Protein AF-A0ABD0QX10-F1 (afdb_monomer_lite)

Radius of gyration: 16.77 Å; chains: 1; bounding box: 35×18×47 Å

Structure (mmCIF, N/CA/C/O backbone):
data_AF-A0ABD0QX10-F1
#
_entry.id   AF-A0ABD0QX10-F1
#
loop_
_atom_site.group_PDB
_atom_site.id
_atom_site.type_symbol
_atom_site.label_atom_id
_atom_site.label_alt_id
_atom_site.label_comp_id
_atom_site.label_asym_id
_atom_site.label_entity_id
_atom_site.label_seq_id
_atom_site.pdbx_PDB_ins_code
_atom_site.Cartn_x
_atom_site.Cartn_y
_atom_site.Cartn_z
_atom_site.occupancy
_atom_site.B_iso_or_equiv
_atom_site.auth_seq_id
_atom_site.auth_comp_id
_atom_site.auth_asym_id
_atom_site.auth_atom_id
_atom_site.pdbx_PDB_model_num
ATOM 1 N N . LYS A 1 1 ? -15.015 6.799 21.402 1.00 83.62 1 LYS A N 1
ATOM 2 C CA . LYS A 1 1 ? -13.588 7.199 21.250 1.00 83.62 1 LYS A CA 1
ATOM 3 C C . LYS A 1 1 ? -12.737 6.062 20.684 1.00 83.62 1 LYS A C 1
ATOM 5 O O . LYS A 1 1 ? -12.294 6.209 19.563 1.00 83.62 1 LYS A O 1
ATOM 10 N N . LEU A 1 2 ? -12.564 4.934 21.389 1.00 87.31 2 LEU A N 1
ATOM 11 C CA . LEU A 1 2 ? -11.810 3.766 20.883 1.00 87.31 2 LEU A CA 1
ATOM 12 C C . LEU A 1 2 ? -12.345 3.218 19.553 1.00 87.31 2 LEU A C 1
ATOM 14 O O . LEU A 1 2 ? -11.567 2.954 18.650 1.00 87.31 2 LEU A O 1
ATOM 18 N N . GLN A 1 3 ? -13.668 3.116 19.417 1.00 89.00 3 GLN A N 1
ATOM 19 C CA . GLN A 1 3 ? -14.288 2.650 18.178 1.00 89.00 3 GLN A CA 1
ATOM 20 C C . GLN A 1 3 ? -13.968 3.557 16.978 1.00 89.00 3 GLN A C 1
ATOM 22 O O . GLN A 1 3 ? -13.541 3.053 15.952 1.00 89.00 3 GLN A O 1
ATOM 27 N N . HIS A 1 4 ? -14.058 4.882 17.135 1.00 92.06 4 HIS A N 1
ATOM 28 C CA . HIS A 1 4 ? -13.683 5.825 16.074 1.00 92.06 4 HIS A CA 1
ATOM 29 C C . HIS A 1 4 ? -12.206 5.732 15.684 1.00 92.06 4 HIS A C 1
ATOM 31 O O . HIS A 1 4 ? -11.893 5.817 14.507 1.00 92.06 4 HIS A O 1
ATOM 37 N N . ILE A 1 5 ? -11.310 5.503 16.652 1.00 92.94 5 ILE A N 1
ATOM 38 C CA . ILE A 1 5 ? -9.884 5.285 16.362 1.00 92.94 5 ILE A CA 1
ATOM 39 C C . ILE A 1 5 ? -9.698 4.012 15.523 1.00 92.94 5 ILE A C 1
ATOM 41 O O . ILE A 1 5 ? -8.916 4.011 14.581 1.00 92.94 5 ILE A O 1
ATOM 45 N N . MET A 1 6 ? -10.428 2.935 15.832 1.00 94.88 6 MET A N 1
ATOM 46 C CA . MET A 1 6 ? -10.365 1.698 15.044 1.00 94.88 6 MET A CA 1
ATOM 47 C C . MET A 1 6 ? -10.978 1.845 13.650 1.00 94.88 6 MET A C 1
ATOM 49 O O . MET A 1 6 ? -10.444 1.290 12.693 1.00 94.88 6 MET A O 1
ATOM 53 N N . GLU A 1 7 ? -12.078 2.585 13.525 1.00 94.94 7 GLU A N 1
ATOM 54 C CA . GLU A 1 7 ? -12.698 2.907 12.236 1.00 94.94 7 GLU A CA 1
ATOM 55 C C . GLU A 1 7 ? -11.740 3.724 11.357 1.00 94.94 7 GLU A C 1
ATOM 57 O O . GLU A 1 7 ? -11.549 3.390 10.189 1.00 94.94 7 GLU A O 1
ATOM 62 N N . GLU A 1 8 ? -11.085 4.739 11.927 1.00 96.81 8 GLU A N 1
ATOM 63 C CA . GLU A 1 8 ? -10.083 5.560 11.240 1.00 96.81 8 GLU A CA 1
ATOM 64 C C . GLU A 1 8 ? -8.851 4.738 10.834 1.00 96.81 8 GLU A C 1
ATOM 66 O O . GLU A 1 8 ? -8.403 4.823 9.690 1.00 96.81 8 GLU A O 1
ATOM 71 N N . LEU A 1 9 ? -8.342 3.883 11.728 1.00 96.31 9 LEU A N 1
ATOM 72 C CA . LEU A 1 9 ? -7.220 2.990 11.432 1.00 96.31 9 LEU A CA 1
ATOM 73 C C . LEU A 1 9 ? -7.548 2.054 10.264 1.00 96.31 9 LEU A C 1
ATOM 75 O O . LEU A 1 9 ? -6.762 1.926 9.332 1.00 96.31 9 LEU A O 1
ATOM 79 N N . LEU A 1 10 ? -8.723 1.422 10.279 1.00 96.31 10 LEU A N 1
ATOM 80 C CA . LEU A 1 10 ? -9.122 0.536 9.191 1.00 96.31 10 LEU A CA 1
ATOM 81 C C . LEU A 1 10 ? -9.318 1.296 7.874 1.00 96.31 10 LEU A C 1
ATOM 83 O O . LEU A 1 10 ? -8.956 0.800 6.806 1.00 96.31 10 LEU A O 1
ATOM 87 N N . GLN A 1 11 ? -9.916 2.485 7.931 1.00 97.81 11 GLN A N 1
ATOM 88 C CA . GLN A 1 11 ? -10.156 3.289 6.739 1.00 97.81 11 GLN A CA 1
ATOM 89 C C . GLN A 1 11 ? -8.837 3.717 6.087 1.00 97.81 11 GLN A C 1
ATOM 91 O O . GLN A 1 11 ? -8.658 3.537 4.882 1.00 97.81 11 GLN A O 1
ATOM 96 N N . THR A 1 12 ? -7.897 4.211 6.889 1.00 98.25 12 THR A N 1
ATOM 97 C CA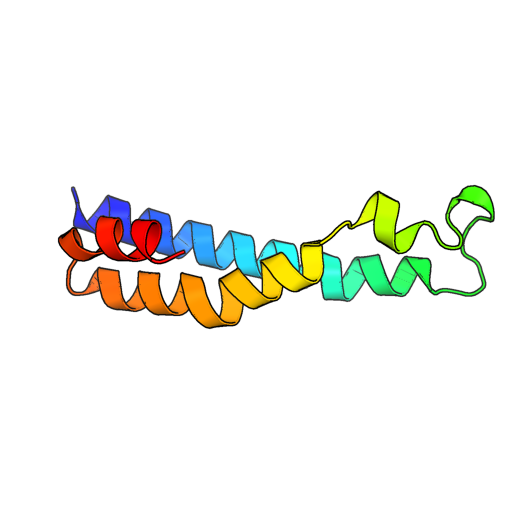 . THR A 1 12 ? -6.568 4.611 6.413 1.00 98.25 12 THR A CA 1
ATOM 98 C C . THR A 1 12 ? -5.745 3.416 5.927 1.00 98.25 12 THR A C 1
ATOM 100 O O . THR A 1 12 ? -5.058 3.533 4.916 1.00 98.25 12 THR A O 1
ATOM 103 N N . GLU A 1 13 ? -5.888 2.235 6.537 1.00 98.12 13 GLU A N 1
ATOM 104 C CA . GLU A 1 13 ? -5.273 0.998 6.038 1.00 98.12 13 GLU A CA 1
ATOM 105 C C . GLU A 1 13 ? -5.804 0.605 4.647 1.00 98.12 13 GLU A C 1
ATOM 107 O O . GLU A 1 13 ? -5.039 0.256 3.748 1.00 98.12 13 GLU A O 1
ATOM 112 N N . ARG A 1 14 ? -7.121 0.694 4.421 1.00 98.38 14 ARG A N 1
ATOM 113 C CA . ARG A 1 14 ? -7.722 0.408 3.103 1.00 98.38 14 ARG A CA 1
ATOM 114 C C . ARG A 1 14 ? -7.217 1.362 2.028 1.00 98.38 14 ARG A C 1
ATOM 116 O O . ARG A 1 14 ? -6.984 0.949 0.890 1.00 98.38 14 ARG A O 1
ATOM 123 N N . GLU A 1 15 ? -7.072 2.635 2.377 1.00 98.62 15 GLU A N 1
ATOM 124 C CA . GLU A 1 15 ? -6.505 3.651 1.491 1.00 98.62 15 GLU A CA 1
ATOM 125 C C . GLU A 1 15 ? -5.030 3.377 1.200 1.00 98.62 15 GLU A C 1
ATOM 127 O O . GLU A 1 15 ? -4.614 3.459 0.044 1.00 98.62 15 GLU A O 1
ATOM 132 N N . TYR A 1 16 ? -4.268 2.961 2.212 1.00 98.50 16 TYR A N 1
ATOM 133 C CA . TYR A 1 16 ? -2.872 2.570 2.068 1.00 98.50 16 TYR A CA 1
ATOM 134 C C . TYR A 1 16 ? -2.701 1.374 1.122 1.00 98.50 16 TYR A C 1
ATOM 136 O O . TYR A 1 16 ? -1.970 1.474 0.135 1.00 98.50 16 TYR A O 1
ATOM 144 N N . VAL A 1 17 ? -3.443 0.281 1.336 1.00 98.44 17 VAL A N 1
ATOM 145 C CA . VAL A 1 17 ? -3.431 -0.898 0.449 1.00 98.44 17 VAL A CA 1
ATOM 146 C C . VAL A 1 17 ? -3.805 -0.521 -0.983 1.00 98.44 17 VAL A C 1
ATOM 148 O O . VAL A 1 17 ? -3.156 -0.968 -1.931 1.00 98.44 17 VAL A O 1
ATOM 151 N N . ARG A 1 18 ? -4.815 0.341 -1.163 1.00 98.38 18 ARG A N 1
ATOM 152 C CA . ARG A 1 18 ? -5.216 0.830 -2.489 1.00 98.38 18 ARG A CA 1
ATOM 153 C C . ARG A 1 18 ? -4.105 1.639 -3.157 1.00 98.38 18 ARG A C 1
ATOM 155 O O . ARG A 1 18 ? -3.863 1.454 -4.346 1.00 98.38 18 ARG A O 1
ATOM 162 N N . ALA A 1 19 ? -3.434 2.519 -2.417 1.00 98.38 19 ALA A N 1
ATOM 163 C CA . ALA A 1 19 ? -2.329 3.315 -2.939 1.00 98.3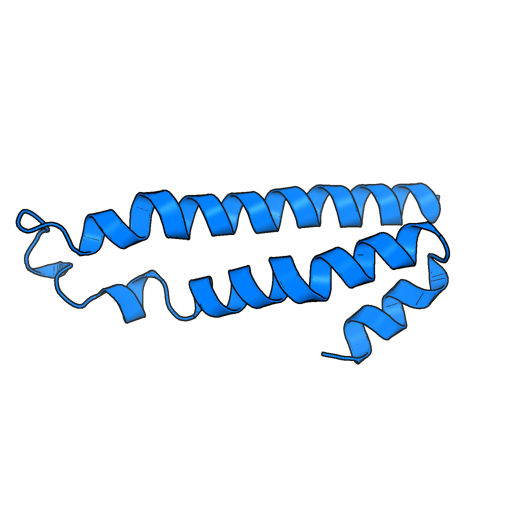8 19 ALA A CA 1
ATOM 164 C C . ALA A 1 19 ? -1.144 2.430 -3.356 1.00 98.38 19 ALA A C 1
ATOM 166 O O . ALA A 1 19 ? -0.592 2.614 -4.440 1.00 98.38 19 ALA A O 1
ATOM 167 N N . LEU A 1 20 ? -0.802 1.421 -2.549 1.00 98.38 20 LEU A N 1
ATOM 168 C CA . LEU A 1 20 ? 0.207 0.425 -2.910 1.00 98.38 20 LEU A CA 1
ATOM 169 C C . LEU A 1 20 ? -0.190 -0.348 -4.176 1.00 98.38 20 LEU A C 1
ATOM 171 O O . LEU A 1 20 ? 0.625 -0.498 -5.085 1.00 98.38 20 LEU A O 1
ATOM 175 N N . GLY A 1 21 ? -1.447 -0.796 -4.256 1.00 98.19 21 GLY A N 1
ATOM 176 C CA . GLY A 1 21 ? -2.002 -1.460 -5.436 1.00 98.19 21 GLY A CA 1
ATOM 177 C C . GLY A 1 21 ? -1.886 -0.598 -6.690 1.00 98.19 21 GLY A C 1
ATOM 178 O O . GLY A 1 21 ? -1.394 -1.075 -7.707 1.00 98.19 21 GLY A O 1
ATOM 179 N N . TYR A 1 22 ? -2.209 0.694 -6.591 1.00 98.19 22 TYR A N 1
ATOM 180 C CA . TYR A 1 22 ? -2.071 1.634 -7.702 1.00 98.19 22 TYR A CA 1
ATOM 181 C C . TYR A 1 22 ? -0.632 1.710 -8.222 1.00 98.19 22 TYR A C 1
ATOM 183 O O . TYR A 1 22 ? -0.423 1.692 -9.434 1.00 98.19 22 TYR A O 1
ATOM 191 N N . VAL A 1 23 ? 0.365 1.753 -7.331 1.00 97.19 23 VAL A N 1
ATOM 192 C CA . VAL A 1 23 ? 1.777 1.774 -7.743 1.00 97.19 23 VAL A CA 1
ATOM 193 C C . VAL A 1 23 ? 2.172 0.487 -8.460 1.00 97.19 23 VAL A C 1
ATOM 195 O O . VAL A 1 23 ? 2.766 0.541 -9.539 1.00 97.19 23 VAL A O 1
ATOM 198 N N . VAL A 1 24 ? 1.797 -0.660 -7.892 1.00 96.50 24 VAL A N 1
ATOM 199 C CA . VAL A 1 24 ? 2.083 -1.977 -8.473 1.00 96.50 24 VAL A CA 1
ATOM 200 C C . VAL A 1 24 ? 1.415 -2.151 -9.838 1.00 96.50 24 VAL A C 1
ATOM 202 O O . VAL A 1 24 ? 2.028 -2.684 -10.754 1.00 96.50 24 VAL A O 1
ATOM 205 N N . GLU A 1 25 ? 0.187 -1.669 -10.001 1.00 97.19 25 GLU A N 1
ATOM 206 C CA . GLU A 1 25 ? -0.604 -1.876 -11.217 1.00 97.19 25 GLU A CA 1
ATOM 207 C C . GLU A 1 25 ? -0.297 -0.859 -12.322 1.00 97.19 25 GLU A C 1
ATOM 209 O O . GLU A 1 25 ? -0.426 -1.194 -13.496 1.00 97.19 25 GLU A O 1
ATOM 214 N N . ASN A 1 26 ? 0.118 0.367 -11.974 1.00 97.00 26 ASN A N 1
ATOM 215 C CA . ASN A 1 26 ? 0.221 1.467 -12.942 1.00 97.00 26 ASN A CA 1
ATOM 216 C C . ASN A 1 26 ? 1.639 2.010 -13.148 1.00 97.00 26 ASN A C 1
ATOM 218 O O . ASN A 1 26 ? 1.880 2.633 -14.173 1.00 97.00 26 ASN A O 1
ATOM 222 N N . TYR A 1 27 ? 2.574 1.821 -12.211 1.00 96.31 27 TYR A N 1
ATOM 223 C CA . TYR A 1 27 ? 3.940 2.354 -12.350 1.00 96.31 27 TYR A CA 1
ATOM 224 C C . TYR A 1 27 ? 4.991 1.274 -12.561 1.00 96.31 27 TYR A C 1
ATOM 226 O O . TYR A 1 27 ? 5.952 1.495 -13.296 1.00 96.31 27 TYR A O 1
ATOM 234 N N . ILE A 1 28 ? 4.829 0.108 -11.935 1.00 95.31 28 ILE A N 1
ATOM 235 C CA . ILE A 1 28 ? 5.762 -1.001 -12.139 1.00 95.31 28 ILE A CA 1
ATOM 236 C C . ILE A 1 28 ? 5.804 -1.443 -13.615 1.00 95.31 28 ILE A C 1
ATOM 238 O O . ILE A 1 28 ? 6.915 -1.539 -14.146 1.00 95.31 28 ILE A O 1
ATOM 242 N N . PRO A 1 29 ? 4.666 -1.642 -14.316 1.00 95.62 29 PRO A N 1
ATOM 243 C CA . PRO A 1 29 ? 4.687 -2.039 -15.725 1.00 95.62 29 PRO A CA 1
ATOM 244 C C . PRO A 1 29 ? 5.345 -0.996 -16.635 1.00 95.62 29 PRO A C 1
ATOM 246 O O . PRO A 1 29 ? 5.941 -1.348 -17.651 1.00 95.62 29 PRO A O 1
ATOM 249 N N . GLU A 1 30 ? 5.306 0.286 -16.258 1.00 95.50 30 GLU A N 1
ATOM 250 C CA . GLU A 1 30 ? 5.909 1.361 -17.050 1.00 95.50 30 GLU A CA 1
ATOM 251 C C . GLU A 1 30 ? 7.442 1.265 -17.106 1.00 95.50 30 GLU A C 1
ATOM 253 O O . GLU A 1 30 ? 8.043 1.671 -18.100 1.00 95.50 30 GLU A O 1
ATOM 258 N N . LEU A 1 31 ? 8.090 0.667 -16.096 1.00 94.62 31 LEU A N 1
ATOM 259 C CA . LEU A 1 31 ? 9.536 0.401 -16.131 1.00 94.62 31 LEU A CA 1
ATOM 260 C C . LEU A 1 31 ? 9.925 -0.782 -17.026 1.00 94.62 31 LEU A C 1
ATOM 262 O O . LEU A 1 31 ? 11.106 -0.947 -17.336 1.00 94.62 31 LEU A O 1
ATOM 266 N N . GLU A 1 32 ? 8.965 -1.611 -17.430 1.00 89.25 32 GLU A N 1
ATOM 267 C CA . GLU A 1 32 ? 9.196 -2.768 -18.303 1.00 89.25 32 GLU A CA 1
ATOM 268 C C . GLU A 1 32 ? 8.985 -2.426 -19.783 1.00 89.25 32 GLU A C 1
ATOM 270 O O . GLU A 1 32 ? 9.230 -3.254 -20.665 1.00 89.25 32 GLU A O 1
ATOM 275 N N . ARG A 1 33 ? 8.565 -1.191 -20.078 1.00 95.12 33 ARG A N 1
ATOM 276 C CA . ARG A 1 33 ? 8.311 -0.749 -21.445 1.00 95.12 33 ARG A CA 1
ATOM 277 C C . ARG A 1 33 ? 9.600 -0.649 -22.273 1.00 95.12 33 ARG A C 1
ATOM 279 O O . ARG A 1 33 ? 10.633 -0.211 -21.762 1.00 95.12 33 ARG A O 1
ATOM 286 N N . PRO A 1 34 ? 9.555 -0.959 -23.584 1.00 93.31 34 PRO A N 1
ATOM 287 C CA . PRO A 1 34 ? 10.735 -0.882 -24.451 1.00 93.31 34 PRO A CA 1
ATOM 288 C C . PRO A 1 34 ? 11.336 0.528 -24.581 1.00 93.31 34 PRO A C 1
ATOM 290 O O . PRO A 1 34 ? 12.537 0.673 -24.814 1.00 93.31 34 PRO A O 1
ATOM 293 N N . ASP A 1 35 ? 10.502 1.563 -24.446 1.00 96.19 35 ASP A N 1
ATOM 294 C CA . ASP A 1 35 ? 10.856 2.979 -24.573 1.00 96.19 35 ASP A CA 1
ATOM 295 C C . ASP A 1 35 ? 11.361 3.610 -23.264 1.00 96.19 35 ASP A C 1
ATOM 297 O O . ASP A 1 35 ? 11.660 4.804 -23.235 1.00 96.19 35 ASP A O 1
ATOM 301 N N . VAL A 1 36 ? 11.520 2.823 -22.192 1.00 96.38 36 VAL A N 1
ATOM 302 C CA . VAL A 1 36 ? 12.014 3.329 -20.910 1.00 96.38 36 VAL A CA 1
ATOM 303 C C . VAL A 1 36 ? 13.448 3.893 -21.047 1.00 96.38 36 VAL A C 1
ATOM 305 O O . VAL A 1 36 ? 14.311 3.254 -21.681 1.00 96.38 36 VAL A O 1
ATOM 308 N N . PRO A 1 37 ? 13.736 5.077 -20.459 1.00 97.31 37 PRO A N 1
ATOM 309 C CA . PRO A 1 37 ? 15.072 5.669 -20.439 1.00 97.31 37 PRO A CA 1
ATOM 310 C C . PRO A 1 37 ? 16.145 4.689 -19.966 1.00 97.31 37 PRO A C 1
ATOM 312 O O . PRO A 1 37 ? 15.919 3.907 -19.042 1.00 97.31 37 PRO A O 1
ATOM 315 N N . GLN A 1 38 ? 17.332 4.749 -20.577 1.00 95.62 38 GLN A N 1
ATOM 316 C CA . GLN A 1 38 ? 18.423 3.811 -20.288 1.00 95.62 38 GLN A CA 1
ATOM 317 C C . GLN A 1 38 ? 18.792 3.779 -18.799 1.00 95.62 38 GLN A C 1
ATOM 319 O O . GLN A 1 38 ? 18.990 2.695 -18.257 1.00 95.62 38 GLN A O 1
ATOM 324 N N . ASP A 1 39 ? 18.796 4.938 -18.139 1.00 95.62 39 ASP A N 1
ATOM 325 C CA . ASP A 1 39 ? 19.132 5.073 -16.717 1.00 95.62 39 ASP A CA 1
ATOM 326 C C . ASP A 1 39 ? 18.126 4.381 -15.784 1.00 95.62 39 ASP A C 1
ATOM 328 O O . ASP A 1 39 ? 18.457 4.068 -14.643 1.00 95.62 39 ASP A O 1
ATOM 332 N N . LEU A 1 40 ? 16.906 4.112 -16.261 1.00 95.94 40 LEU A N 1
ATOM 333 C CA . LEU A 1 40 ? 15.845 3.450 -15.499 1.00 95.94 40 LEU A CA 1
ATOM 334 C C . LEU A 1 40 ? 15.751 1.942 -15.788 1.00 95.94 40 LEU A C 1
ATOM 336 O O . LEU A 1 40 ? 15.079 1.210 -15.056 1.00 95.94 40 LEU A O 1
ATOM 340 N N . ARG A 1 41 ? 16.437 1.438 -16.821 1.00 94.75 41 ARG A N 1
ATOM 341 C CA . ARG A 1 41 ? 16.415 0.008 -17.169 1.00 94.75 41 ARG A CA 1
ATOM 342 C C . ARG A 1 41 ? 17.033 -0.824 -16.053 1.00 94.75 41 ARG A C 1
ATOM 344 O O . ARG A 1 41 ? 18.132 -0.547 -15.584 1.00 94.75 41 ARG A O 1
ATOM 351 N N . GLY A 1 42 ? 16.318 -1.863 -15.627 1.00 93.19 42 GLY A N 1
ATOM 352 C CA . GLY A 1 42 ? 16.756 -2.729 -14.529 1.00 93.19 42 GLY A CA 1
ATOM 353 C C . GLY A 1 42 ? 16.704 -2.077 -13.139 1.00 93.19 42 GLY A C 1
ATOM 354 O O . GLY A 1 42 ? 17.014 -2.748 -12.159 1.00 93.19 42 GLY A O 1
ATOM 355 N N . GLN A 1 43 ? 16.257 -0.819 -13.010 1.00 95.94 43 GLN A N 1
ATOM 356 C CA . GLN A 1 43 ? 16.160 -0.117 -11.721 1.00 95.94 43 GLN A CA 1
ATOM 357 C C . GLN A 1 43 ? 14.905 -0.471 -10.913 1.00 95.94 43 GLN A C 1
ATOM 359 O O . GLN A 1 43 ? 14.694 0.093 -9.842 1.00 95.94 43 GLN A O 1
ATOM 364 N N . ARG A 1 44 ? 14.088 -1.432 -11.371 1.00 94.50 44 ARG A N 1
ATOM 365 C CA . ARG A 1 44 ? 12.853 -1.871 -10.693 1.00 94.50 44 ARG A CA 1
ATOM 366 C C . ARG A 1 44 ? 13.063 -2.111 -9.194 1.00 94.50 44 ARG A C 1
ATOM 368 O O . ARG A 1 44 ? 12.317 -1.577 -8.381 1.00 94.50 44 ARG A O 1
ATOM 375 N N . GLY A 1 45 ? 14.097 -2.871 -8.830 1.00 94.62 45 GLY A N 1
ATOM 376 C CA . GLY A 1 45 ? 14.396 -3.178 -7.428 1.00 94.62 45 GLY A CA 1
ATOM 377 C C . GLY A 1 45 ? 14.885 -1.974 -6.616 1.00 94.62 45 GLY A C 1
ATOM 378 O O . GLY A 1 45 ? 14.627 -1.911 -5.422 1.00 94.62 45 GLY A O 1
ATOM 379 N N . SER A 1 46 ? 15.547 -1.005 -7.252 1.00 96.38 46 SER A N 1
ATOM 380 C CA . SER A 1 46 ? 16.028 0.221 -6.599 1.00 96.38 46 SER A CA 1
ATOM 381 C C . SER A 1 46 ? 14.886 1.211 -6.342 1.00 96.38 46 SER A C 1
ATOM 383 O O . SER A 1 46 ? 14.792 1.794 -5.267 1.00 96.38 46 SER A O 1
ATOM 385 N N . ILE A 1 47 ? 13.979 1.355 -7.314 1.00 96.31 47 ILE A N 1
ATOM 386 C CA . ILE A 1 47 ? 12.863 2.310 -7.266 1.00 96.31 47 ILE A CA 1
ATOM 387 C C . ILE A 1 47 ? 11.730 1.801 -6.371 1.00 96.31 47 ILE A C 1
ATOM 389 O O . ILE A 1 47 ? 11.193 2.563 -5.570 1.00 96.31 47 ILE A O 1
ATOM 393 N N . PHE A 1 48 ? 11.362 0.523 -6.496 1.00 96.62 48 PHE A N 1
ATOM 394 C CA . PHE A 1 48 ? 10.201 -0.035 -5.796 1.00 96.62 48 PHE A CA 1
ATOM 395 C C . PHE A 1 48 ? 10.568 -0.923 -4.604 1.00 96.62 48 PHE A C 1
ATOM 397 O O . PHE A 1 48 ? 9.706 -1.218 -3.781 1.00 96.62 48 PHE A O 1
ATOM 404 N N . GLY A 1 49 ? 11.821 -1.360 -4.465 1.00 96.88 49 GLY A N 1
ATOM 405 C CA . GLY A 1 49 ? 12.237 -2.186 -3.332 1.00 96.88 49 GLY A CA 1
ATOM 406 C C . GLY A 1 49 ? 11.365 -3.434 -3.156 1.00 96.88 49 GLY A C 1
ATOM 407 O O . GLY A 1 49 ? 11.193 -4.233 -4.075 1.00 96.88 49 GLY A O 1
ATOM 408 N N . ASN A 1 50 ? 10.809 -3.602 -1.955 1.00 96.88 50 ASN A N 1
ATOM 409 C CA . ASN A 1 50 ? 9.924 -4.706 -1.578 1.00 96.88 50 ASN A CA 1
ATOM 410 C C . ASN A 1 50 ? 8.424 -4.346 -1.627 1.00 96.88 50 ASN A C 1
ATOM 412 O O . ASN A 1 50 ? 7.632 -5.027 -0.974 1.00 96.88 50 ASN A O 1
ATOM 416 N N . LEU A 1 51 ? 8.026 -3.306 -2.372 1.00 97.50 51 LEU A N 1
ATOM 417 C CA . LEU A 1 51 ? 6.661 -2.763 -2.365 1.00 97.50 51 LEU A CA 1
A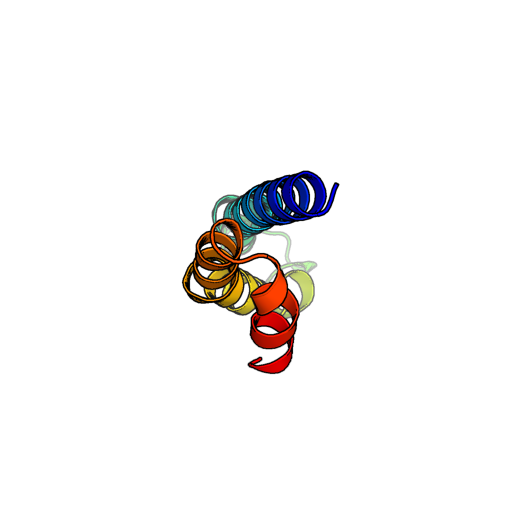TOM 418 C C . LEU A 1 51 ? 5.573 -3.810 -2.640 1.00 97.50 51 LEU A C 1
ATOM 420 O O . LEU A 1 51 ? 4.557 -3.814 -1.957 1.00 97.50 51 LEU A O 1
ATOM 424 N N . GLU A 1 52 ? 5.787 -4.722 -3.592 1.00 96.81 52 GLU A N 1
ATOM 425 C CA . GLU A 1 52 ? 4.826 -5.794 -3.897 1.00 96.81 52 GLU A CA 1
ATOM 426 C C . GLU A 1 52 ? 4.617 -6.721 -2.698 1.00 96.81 52 GLU A C 1
ATOM 428 O O . GLU A 1 52 ? 3.483 -6.991 -2.317 1.00 96.81 52 GLU A O 1
ATOM 433 N N . LYS A 1 53 ? 5.704 -7.120 -2.024 1.00 97.69 53 LYS A N 1
ATOM 434 C CA . LYS A 1 53 ? 5.623 -7.950 -0.812 1.00 97.69 53 LYS A CA 1
ATOM 435 C C . LYS A 1 53 ? 4.889 -7.223 0.314 1.00 97.69 53 LYS A C 1
ATOM 437 O O . LYS A 1 53 ? 4.131 -7.849 1.047 1.00 97.69 53 LYS A O 1
ATOM 442 N N . LEU A 1 54 ? 5.113 -5.914 0.449 1.00 98.06 54 LEU A N 1
ATOM 443 C CA . LEU A 1 54 ? 4.427 -5.080 1.434 1.00 98.06 54 LEU A CA 1
ATOM 444 C C . LEU A 1 54 ? 2.927 -5.000 1.122 1.00 98.06 54 LEU A C 1
ATOM 446 O O . LEU A 1 54 ? 2.097 -5.297 1.974 1.00 98.06 54 LEU A O 1
ATOM 450 N N . ARG A 1 55 ? 2.576 -4.687 -0.126 1.00 98.06 55 ARG A N 1
ATOM 451 C CA . ARG A 1 55 ? 1.198 -4.647 -0.629 1.00 98.06 55 ARG A CA 1
ATOM 452 C C . ARG A 1 55 ? 0.476 -5.972 -0.406 1.00 98.06 55 ARG A C 1
ATOM 454 O O . ARG A 1 55 ? -0.658 -5.969 0.065 1.00 98.06 55 ARG A O 1
ATOM 461 N N . ASP A 1 56 ? 1.134 -7.089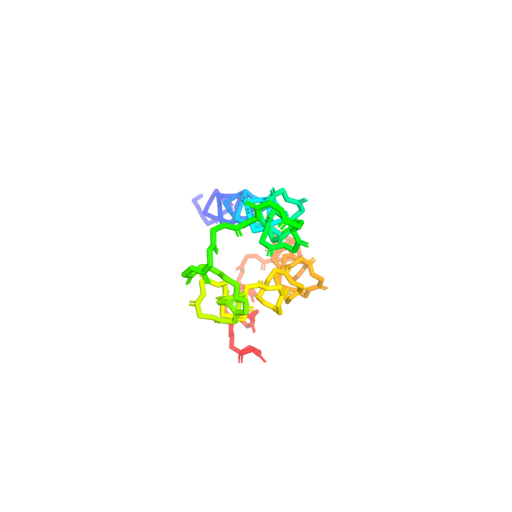 -0.697 1.00 98.12 56 ASP A N 1
ATOM 462 C CA . ASP A 1 56 ? 0.572 -8.424 -0.510 1.00 98.12 56 ASP A CA 1
ATOM 463 C C . ASP A 1 56 ? 0.354 -8.760 0.962 1.00 98.12 56 ASP A C 1
ATOM 465 O O . ASP A 1 56 ? -0.706 -9.281 1.311 1.00 98.12 56 ASP A O 1
ATOM 469 N N . PHE A 1 57 ? 1.314 -8.428 1.828 1.00 98.19 57 PHE A N 1
ATOM 470 C CA . PHE A 1 57 ? 1.163 -8.604 3.268 1.00 98.19 57 PHE A CA 1
ATOM 471 C C . PHE A 1 57 ? -0.028 -7.805 3.806 1.00 98.19 57 PHE A C 1
ATOM 473 O O . PHE A 1 5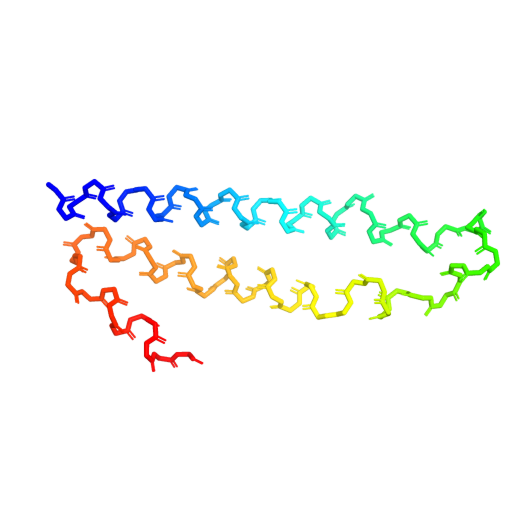7 ? -0.911 -8.360 4.467 1.00 98.19 57 PHE A O 1
ATOM 480 N N . HIS A 1 58 ? -0.082 -6.515 3.478 1.00 98.19 58 HIS A N 1
ATOM 481 C CA . HIS A 1 58 ? -1.126 -5.632 3.976 1.00 98.19 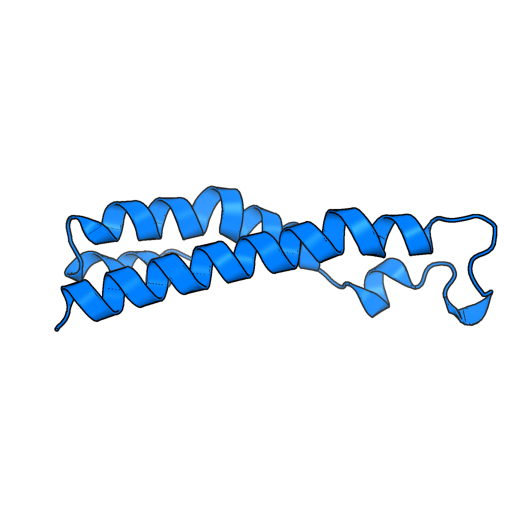58 HIS A CA 1
ATOM 482 C C . HIS A 1 58 ? -2.510 -6.031 3.445 1.00 98.19 58 HIS A C 1
ATOM 484 O O . HIS A 1 58 ? -3.455 -6.128 4.224 1.00 98.19 58 HIS A O 1
ATOM 490 N N . GLN A 1 59 ? -2.635 -6.369 2.157 1.00 97.75 59 GLN A N 1
ATOM 491 C CA . GLN A 1 59 ? -3.917 -6.765 1.572 1.00 97.75 59 GLN A CA 1
ATOM 492 C C . GLN A 1 59 ? -4.434 -8.110 2.103 1.00 97.75 59 GLN A C 1
ATOM 494 O O . GLN A 1 59 ? -5.627 -8.248 2.381 1.00 97.75 59 GLN A O 1
ATOM 499 N N . HIS A 1 60 ? -3.569 -9.123 2.184 1.00 96.31 60 HIS A N 1
ATOM 500 C CA . HIS A 1 60 ? -4.010 -10.502 2.415 1.00 96.31 60 HIS A CA 1
ATOM 501 C C . HIS A 1 60 ? -3.930 -10.942 3.876 1.00 96.31 60 HIS A C 1
ATOM 503 O O . HIS A 1 60 ? -4.565 -11.932 4.232 1.00 96.31 60 HIS A O 1
ATOM 509 N N . HIS A 1 61 ? -3.182 -10.229 4.720 1.00 95.25 61 HIS A N 1
ATOM 510 C CA . HIS A 1 61 ? -3.010 -10.588 6.126 1.00 95.25 61 HIS A CA 1
ATOM 511 C C . HIS A 1 61 ? -3.434 -9.450 7.050 1.00 95.25 61 HIS A C 1
ATOM 513 O O . HIS A 1 61 ? -4.395 -9.597 7.804 1.00 95.25 61 HIS A O 1
ATOM 519 N N . PHE A 1 62 ? -2.756 -8.306 6.979 1.00 96.56 62 PHE A N 1
ATOM 520 C CA . PHE A 1 62 ? -2.904 -7.269 7.999 1.00 96.56 62 PHE A CA 1
ATOM 521 C C . PHE A 1 62 ? -4.279 -6.588 7.979 1.00 96.56 62 PHE A C 1
ATOM 523 O O . PHE A 1 62 ? -4.930 -6.477 9.018 1.00 96.56 62 PHE A O 1
ATOM 530 N N . LEU A 1 63 ? -4.777 -6.215 6.794 1.00 96.56 63 LEU A N 1
ATOM 531 C CA . LEU A 1 63 ? -6.092 -5.591 6.638 1.00 96.56 63 LEU A CA 1
ATOM 532 C C . LEU A 1 63 ? -7.217 -6.493 7.167 1.00 96.56 63 LEU A C 1
ATOM 534 O O . LEU A 1 63 ? -8.102 -6.019 7.876 1.00 96.56 63 LEU A O 1
ATOM 538 N N . GLN A 1 64 ? -7.160 -7.797 6.884 1.00 93.81 64 GLN A N 1
ATOM 539 C CA . GLN A 1 64 ? -8.158 -8.756 7.369 1.00 93.81 64 GLN A CA 1
ATOM 540 C C . GLN A 1 64 ? -8.144 -8.865 8.900 1.00 93.81 64 GLN A C 1
ATOM 542 O O . GLN A 1 64 ? -9.198 -8.924 9.533 1.00 93.81 64 GLN A O 1
ATOM 547 N N . GLU A 1 65 ? -6.961 -8.857 9.520 1.00 93.62 65 GLU A N 1
ATOM 548 C CA . GLU A 1 65 ? -6.843 -8.878 10.981 1.00 93.62 65 GLU A CA 1
ATOM 549 C C . GLU A 1 65 ? -7.364 -7.579 11.623 1.00 93.62 65 GLU A C 1
ATOM 551 O O . GLU A 1 65 ? -8.040 -7.631 12.657 1.00 93.62 65 GLU A O 1
ATOM 556 N N . LEU A 1 66 ? -7.148 -6.422 10.989 1.00 94.56 66 LEU A N 1
ATOM 557 C CA . LEU A 1 66 ? -7.719 -5.148 11.436 1.00 94.56 66 LEU A CA 1
ATOM 558 C C . LEU A 1 66 ? -9.248 -5.104 11.309 1.00 94.56 66 LEU A C 1
ATOM 560 O O . LEU A 1 66 ? -9.918 -4.583 12.203 1.00 94.56 66 LEU A O 1
ATOM 564 N N . GLU A 1 67 ? -9.824 -5.701 10.262 1.00 93.44 67 GLU A N 1
ATOM 565 C CA . GLU A 1 67 ? -11.281 -5.831 10.122 1.00 93.44 67 GLU A CA 1
ATOM 566 C C . GLU A 1 67 ? -11.901 -6.656 11.258 1.00 93.44 67 GLU A C 1
ATOM 568 O O . GLU A 1 67 ? -12.975 -6.314 11.760 1.00 93.44 67 GLU A O 1
ATOM 573 N N . LEU A 1 68 ? -11.213 -7.704 11.725 1.00 90.88 68 LEU A N 1
ATOM 574 C CA . LEU A 1 68 ? -11.645 -8.479 12.893 1.00 90.88 68 LEU A CA 1
ATOM 575 C C . LEU A 1 68 ? -11.580 -7.649 14.186 1.00 90.88 68 LEU A C 1
ATOM 577 O O . LEU A 1 68 ? -12.463 -7.768 15.041 1.00 90.88 68 LEU A O 1
ATOM 581 N N . CYS A 1 69 ? -10.597 -6.752 14.305 1.00 90.88 69 CYS A N 1
ATOM 582 C CA . CYS A 1 69 ? -10.441 -5.866 15.460 1.00 90.88 69 CYS A CA 1
ATOM 583 C C . CYS A 1 69 ? -11.544 -4.798 15.572 1.00 90.88 69 CYS A C 1
ATOM 585 O O . CYS A 1 69 ? -11.722 -4.244 16.653 1.00 90.88 69 CYS A O 1
ATOM 587 N N . LEU A 1 70 ? -12.342 -4.533 14.526 1.00 87.75 70 LEU A N 1
ATOM 588 C CA . LEU A 1 70 ? -13.522 -3.661 14.657 1.00 87.75 70 LEU A CA 1
ATOM 589 C C . LEU A 1 70 ? -14.532 -4.198 15.677 1.00 87.75 70 LEU A C 1
ATOM 591 O O . LEU A 1 70 ? -15.189 -3.420 16.367 1.00 87.75 70 LEU A O 1
ATOM 595 N N . ARG A 1 71 ? -14.669 -5.527 15.767 1.00 85.19 71 ARG A N 1
ATOM 596 C CA . ARG A 1 71 ? -15.591 -6.177 16.711 1.00 85.19 71 ARG A CA 1
ATOM 597 C C . ARG A 1 71 ? -15.013 -6.242 18.122 1.00 85.19 71 ARG A C 1
ATOM 599 O O . ARG A 1 71 ? -15.771 -6.242 19.086 1.00 85.19 71 ARG A O 1
ATOM 606 N N . GLU A 1 72 ? -13.687 -6.267 18.236 1.00 88.31 72 GLU A N 1
ATOM 607 C CA . GLU A 1 72 ? -12.965 -6.314 19.507 1.00 88.31 72 GLU A CA 1
ATOM 608 C C . GLU A 1 72 ? -11.718 -5.398 19.479 1.00 88.31 72 GLU A C 1
ATOM 610 O O . GLU A 1 72 ? -10.594 -5.873 19.302 1.00 88.31 72 GLU A O 1
ATOM 615 N N . PRO A 1 73 ? -11.884 -4.073 19.684 1.00 87.19 73 PRO A N 1
ATOM 616 C CA . PRO A 1 73 ? -10.806 -3.082 19.553 1.00 87.19 73 PRO A CA 1
ATOM 617 C C . PRO A 1 73 ? -9.557 -3.351 20.397 1.00 87.19 73 PRO A C 1
ATOM 619 O O . PRO A 1 73 ? -8.450 -2.984 20.013 1.00 87.19 73 PRO A O 1
ATOM 622 N N . PHE A 1 74 ? -9.707 -4.012 21.546 1.00 86.88 74 PHE A N 1
ATOM 623 C CA . PHE A 1 74 ? -8.589 -4.344 22.433 1.00 86.88 74 PHE A CA 1
ATOM 624 C C . PHE A 1 74 ? -7.633 -5.390 21.841 1.00 86.88 74 PHE A C 1
ATOM 626 O O . PHE A 1 74 ? -6.495 -5.506 22.298 1.00 86.88 74 PHE A O 1
ATOM 633 N N . CYS A 1 75 ? -8.052 -6.120 20.804 1.00 87.88 75 CYS A N 1
ATOM 634 C CA . CYS A 1 75 ? -7.207 -7.095 20.121 1.00 87.88 75 CYS A CA 1
ATOM 635 C C . CYS A 1 75 ? -6.215 -6.465 19.134 1.00 87.88 75 CYS A C 1
ATOM 637 O O . CYS A 1 75 ? -5.285 -7.155 18.716 1.00 87.88 75 CYS A O 1
ATOM 639 N N . VAL A 1 76 ? -6.329 -5.165 18.826 1.00 91.75 76 VAL A N 1
ATOM 640 C CA . VAL A 1 76 ? -5.431 -4.493 17.873 1.00 91.75 76 VAL A CA 1
ATOM 641 C C . VAL A 1 76 ? -3.959 -4.627 18.273 1.00 91.75 76 VAL A C 1
ATOM 643 O O . VAL A 1 76 ? -3.124 -4.945 17.438 1.00 91.75 76 VAL A O 1
ATOM 646 N N . GLY A 1 77 ? -3.625 -4.521 19.564 1.00 90.75 77 GLY A N 1
ATOM 647 C CA . GLY A 1 77 ? -2.243 -4.701 20.026 1.00 90.75 77 GLY A CA 1
ATOM 648 C C . GLY A 1 77 ? -1.684 -6.098 19.729 1.00 90.75 77 GLY A C 1
ATOM 649 O O . GLY A 1 77 ? -0.508 -6.239 19.407 1.00 90.75 77 GLY A O 1
ATOM 650 N N . ARG A 1 78 ? -2.529 -7.137 19.767 1.00 90.12 78 ARG A N 1
ATOM 651 C CA . ARG A 1 78 ? -2.132 -8.511 19.416 1.00 90.12 78 ARG A CA 1
ATOM 652 C C . ARG A 1 78 ? -1.914 -8.672 17.913 1.00 90.12 78 ARG A C 1
ATOM 654 O O . ARG A 1 78 ? -1.023 -9.422 17.538 1.00 90.12 78 ARG A O 1
ATOM 661 N N . CYS A 1 79 ? -2.696 -7.969 17.090 1.00 90.94 79 CYS A N 1
ATOM 662 C CA . CYS A 1 79 ? -2.506 -7.909 15.638 1.00 90.94 79 CYS A CA 1
ATOM 663 C C . CYS A 1 79 ? -1.098 -7.397 15.301 1.00 90.94 79 CYS A C 1
ATOM 665 O O . CYS A 1 79 ? -0.377 -8.039 14.550 1.00 90.94 79 CYS A O 1
ATOM 667 N N . PHE A 1 80 ? -0.668 -6.294 15.924 1.00 93.06 80 PHE A N 1
ATOM 668 C CA . PHE A 1 80 ? 0.668 -5.733 15.696 1.00 93.06 80 PHE A CA 1
ATOM 669 C C . PHE A 1 80 ? 1.806 -6.604 16.243 1.00 93.06 80 PHE A C 1
ATOM 671 O O . PHE A 1 80 ? 2.851 -6.670 15.622 1.00 93.06 80 PHE A O 1
ATOM 678 N N . LEU A 1 81 ? 1.632 -7.275 17.387 1.00 93.44 81 LEU A N 1
ATOM 679 C CA . LEU A 1 81 ? 2.689 -8.113 17.980 1.00 93.44 81 LEU A CA 1
ATOM 680 C C . LEU A 1 81 ? 2.892 -9.464 17.276 1.00 93.44 81 LEU A C 1
ATOM 682 O O . LEU A 1 81 ? 3.851 -10.171 17.580 1.00 93.44 81 LEU A O 1
ATOM 686 N N . LYS A 1 82 ? 1.960 -9.869 16.410 1.00 90.75 82 LYS A N 1
ATOM 687 C CA . LYS A 1 82 ? 2.017 -11.150 15.698 1.00 90.75 82 LYS A CA 1
ATOM 688 C C . LYS A 1 82 ? 3.013 -11.136 14.528 1.00 90.75 82 LYS A C 1
ATOM 690 O O . LYS A 1 82 ? 3.486 -12.211 14.158 1.00 90.75 82 LYS A O 1
ATOM 695 N N . HIS A 1 83 ? 3.299 -9.962 13.964 1.00 86.00 83 HIS A N 1
ATOM 696 C CA . HIS A 1 83 ? 4.110 -9.761 12.756 1.00 86.00 83 HIS A CA 1
ATOM 697 C C . HIS A 1 83 ? 5.339 -8.906 13.062 1.00 86.00 83 HIS A C 1
ATOM 699 O O . HIS A 1 83 ? 6.354 -9.099 12.360 1.00 86.00 83 HIS A O 1
#

pLDDT: mean 94.6, std 3.66, range [83.62, 98.62]

Foldseek 3Di:
DLLVVLVVVLVVLVVVLVVLVCCVPPPLVVLVDPPDDPVSNPCSCVVCPCSVVVSCCSVPPLSVVSVVCSVPVVCVVVSVVVD

Secondary structure (DSSP, 8-state):
-HHHHHHHHHHHHHHHHHHHHHHHHHTTGGGGSTTS-GGGTTTHHHHHTTHHHHHHHIIIIIHHHHHHHTT-GGGHHHHHHT-

InterPro domains:
  IPR000219 Dbl homology domain [PF00621] (5-83)
  IPR000219 Dbl homology domain [PS50010] (1-83)
  IPR035899 Dbl homology (DH) domain superfamily [G3DSA:1.20.900.10] (1-83)
  IPR035899 Dbl homology (DH) domain superfamily [SSF48065] (1-83)
  IPR052231 Rho GEF and signaling-related domain-containing protein [PTHR45845] (1-83)

Organism: Cirrhinus mrigala (NCBI:txid683832)

Sequence (83 aa):
KLQHIMEELLQTEREYVRALGYVVENYIPELERPDVPQDLRGQRGSIFGNLEKLRDFHQHHFLQELELCLREPFCVGRCFLKH